Protein AF-A0A829R7H2-F1 (afdb_monomer)

Radius of gyration: 23.7 Å; Cα contacts (8 Å, |Δi|>4): 199; chains: 1; bounding box: 33×30×98 Å

Solvent-accessible surface area (backbone atoms only — not comparable to full-atom values): 9253 Å² total; per-residue (Å²): 131,61,73,62,60,55,54,57,60,55,62,75,55,83,59,96,64,85,76,69,92,69,90,74,70,84,87,62,81,80,56,80,85,68,86,56,96,72,84,56,66,49,78,55,97,95,36,84,45,72,44,71,70,76,71,59,64,90,44,70,48,78,45,49,41,64,50,48,70,68,55,54,30,53,54,50,39,66,48,81,65,88,45,98,52,44,44,40,74,38,64,75,39,84,53,79,26,81,50,56,47,81,42,64,27,30,26,36,35,34,35,58,43,97,87,72,48,72,50,75,44,84,42,70,29,41,38,38,20,39,70,73,78,77,75,74,84,68,80,79,69,94,79,71,132

Organism: NCBI:txid1265827

Nearest PDB structures (foldseek):
  2kpn-assembly1_A  TM=3.576E-01  e=4.662E-03  Bacillus cereus ATCC 14579
  4hmc-assembly1_A  TM=3.482E-01  e=1.877E-02  Moritella marina
  5icu-assembly1_A  TM=4.813E-01  e=2.249E-01  Methylosinus trichosporium OB3b
  6rzz-assembly1_w  TM=5.490E-01  e=1.873E+00  Saccharomyces cerevisiae
  6ri5-assembly1_w  TM=4.646E-01  e=1.154E+00  Saccharomyces cerevisiae

Mean predicted aligned error: 13.23 Å

Structure (mmCIF, N/CA/C/O backbone):
data_AF-A0A829R7H2-F1
#
_entry.id   AF-A0A829R7H2-F1
#
loop_
_atom_site.group_PDB
_atom_site.id
_atom_site.type_symbol
_atom_site.label_atom_id
_atom_site.label_alt_id
_atom_site.label_comp_id
_atom_site.label_asym_id
_atom_site.label_entity_id
_atom_site.label_seq_id
_atom_site.pdbx_PDB_ins_code
_atom_site.Cartn_x
_atom_site.Cartn_y
_atom_site.Cartn_z
_atom_site.occupancy
_atom_site.B_iso_or_equiv
_atom_site.auth_seq_id
_atom_site.auth_comp_id
_atom_site.auth_asym_id
_atom_site.auth_atom_id
_atom_site.pdbx_PDB_model_num
ATOM 1 N N . MET A 1 1 ? -16.176 -13.724 40.685 1.00 43.06 1 MET A N 1
ATOM 2 C CA . MET A 1 1 ? -16.109 -12.292 41.076 1.00 43.06 1 MET A CA 1
ATOM 3 C C . MET A 1 1 ? -14.889 -11.561 40.471 1.00 43.06 1 MET A C 1
ATOM 5 O O . MET A 1 1 ? -14.671 -10.397 40.787 1.00 43.06 1 MET A O 1
ATOM 9 N N . GLU A 1 2 ? -14.128 -12.188 39.558 1.00 43.91 2 GLU A N 1
ATOM 10 C CA . GLU A 1 2 ? -12.890 -11.614 38.992 1.00 43.91 2 GLU A CA 1
ATOM 11 C C . GLU A 1 2 ? -13.073 -10.813 37.692 1.00 43.91 2 GLU A C 1
ATOM 13 O O . GLU A 1 2 ? -12.375 -9.821 37.492 1.00 43.91 2 GLU A O 1
ATOM 18 N N . CYS A 1 3 ? -14.074 -11.126 36.859 1.00 36.38 3 CYS A N 1
ATOM 19 C CA . CYS A 1 3 ? -14.307 -10.396 35.602 1.00 36.38 3 CYS A CA 1
ATOM 20 C C . CYS A 1 3 ? -14.619 -8.901 35.808 1.00 36.38 3 CYS A C 1
ATOM 22 O O . CYS A 1 3 ? -14.252 -8.069 34.980 1.00 36.38 3 CYS A O 1
ATOM 24 N N . ARG A 1 4 ? -15.241 -8.528 36.939 1.00 36.59 4 ARG A N 1
ATOM 25 C CA . ARG A 1 4 ? -15.523 -7.118 37.273 1.00 36.59 4 ARG A CA 1
ATOM 26 C C . ARG A 1 4 ? -14.261 -6.325 37.621 1.00 36.59 4 ARG A C 1
ATOM 28 O O . ARG A 1 4 ? -14.189 -5.147 37.290 1.00 36.59 4 ARG A O 1
ATOM 35 N N . LYS A 1 5 ? -13.253 -6.955 38.239 1.00 40.28 5 LYS A N 1
ATOM 36 C CA . LYS A 1 5 ? -11.996 -6.277 38.602 1.00 40.28 5 LYS A CA 1
ATOM 37 C C . LYS A 1 5 ? -11.130 -5.994 37.374 1.00 40.28 5 LYS A C 1
ATOM 39 O O . LYS A 1 5 ? -10.467 -4.961 37.340 1.00 40.28 5 LYS A O 1
ATOM 44 N N . TRP A 1 6 ? -11.184 -6.855 36.353 1.00 42.09 6 TRP A N 1
ATOM 45 C CA . TRP A 1 6 ? -10.529 -6.589 35.071 1.00 42.09 6 TRP A CA 1
ATOM 46 C C . TRP A 1 6 ? -11.183 -5.401 34.355 1.00 42.09 6 TRP A C 1
ATOM 48 O O . TRP A 1 6 ? -10.481 -4.442 34.055 1.00 42.09 6 TRP A O 1
ATOM 58 N N . PHE A 1 7 ? -12.517 -5.390 34.213 1.00 39.41 7 PHE A N 1
ATOM 59 C CA . PHE A 1 7 ? -13.272 -4.304 33.562 1.00 39.41 7 PHE A CA 1
ATOM 60 C C . PHE A 1 7 ? -13.096 -2.923 34.226 1.00 39.41 7 PHE A C 1
ATOM 62 O O . PHE A 1 7 ? -12.929 -1.918 33.534 1.00 39.41 7 PHE A O 1
ATOM 69 N N . GLU A 1 8 ? -13.070 -2.853 35.559 1.00 42.66 8 GLU A N 1
ATOM 70 C CA . GLU A 1 8 ? -12.830 -1.596 36.291 1.00 42.66 8 GLU A CA 1
ATOM 71 C C . GLU A 1 8 ? -11.386 -1.078 36.118 1.00 42.66 8 GLU A C 1
ATOM 73 O O . GLU A 1 8 ? -11.150 0.132 36.098 1.00 42.66 8 GLU A O 1
ATOM 78 N N . LYS A 1 9 ? -10.411 -1.972 35.890 1.00 40.75 9 LYS A N 1
ATOM 79 C CA . LYS A 1 9 ? -9.027 -1.588 35.567 1.00 40.75 9 LYS A CA 1
ATOM 80 C C . LYS A 1 9 ? -8.920 -0.941 34.177 1.00 40.75 9 LYS A C 1
ATOM 82 O O . LYS A 1 9 ? -8.095 -0.048 33.999 1.00 40.75 9 LYS A O 1
ATOM 87 N N . ILE A 1 10 ? -9.782 -1.325 33.228 1.00 45.97 10 ILE A N 1
ATOM 88 C CA . ILE A 1 10 ? -9.848 -0.746 31.869 1.00 45.97 10 ILE A CA 1
ATOM 89 C C . ILE A 1 10 ? -10.549 0.619 31.870 1.00 45.97 10 ILE A C 1
ATOM 91 O O . ILE A 1 10 ? -10.124 1.520 31.154 1.00 45.97 10 ILE A O 1
ATOM 95 N N . LYS A 1 11 ? -11.562 0.831 32.727 1.00 40.06 11 LYS A N 1
ATOM 96 C CA . LYS A 1 11 ? -12.248 2.135 32.856 1.00 40.06 11 LYS A CA 1
ATOM 97 C C . LYS A 1 11 ? -11.323 3.275 33.295 1.00 40.06 11 LYS A C 1
ATOM 99 O O . LYS A 1 11 ? -11.521 4.416 32.884 1.00 40.06 11 LYS A O 1
ATOM 104 N N . LYS A 1 12 ? -10.285 2.985 34.090 1.00 35.38 12 LYS A N 1
ATOM 105 C CA . LYS A 1 12 ? -9.262 3.979 34.476 1.00 35.38 12 LYS A CA 1
ATOM 106 C C . LYS A 1 12 ? -8.308 4.367 33.337 1.00 35.38 12 LYS A C 1
ATOM 108 O O . LYS A 1 12 ? -7.593 5.354 33.472 1.00 35.38 12 LYS A O 1
ATOM 113 N N . TRP A 1 13 ? -8.330 3.664 32.203 1.00 36.91 13 TRP A N 1
ATOM 114 C CA . TRP A 1 13 ? -7.586 4.017 30.987 1.00 36.91 13 TRP A CA 1
ATOM 115 C C . TRP A 1 13 ? -8.396 4.912 30.042 1.00 36.91 13 TRP A C 1
ATOM 117 O O . TRP A 1 13 ? -8.200 4.881 28.830 1.00 36.91 13 TRP A O 1
ATOM 127 N N . ASN A 1 14 ? -9.263 5.773 30.586 1.00 37.25 14 ASN A N 1
ATOM 128 C CA . ASN A 1 14 ? -9.937 6.839 29.843 1.00 37.25 14 ASN A CA 1
ATOM 129 C C . ASN A 1 14 ? -8.974 7.986 29.455 1.00 37.25 14 ASN A C 1
ATOM 131 O O . ASN A 1 14 ? -9.229 9.166 29.678 1.00 37.25 14 ASN A O 1
ATOM 135 N N . THR A 1 15 ? -7.834 7.627 28.871 1.00 36.25 15 THR A N 1
ATOM 136 C CA . THR A 1 15 ? -7.025 8.503 28.033 1.00 36.25 15 THR A CA 1
ATOM 137 C C . THR A 1 15 ? -7.040 7.899 26.642 1.00 36.25 15 THR A C 1
ATOM 139 O O . THR A 1 15 ? -6.669 6.745 26.451 1.00 36.25 15 THR A O 1
ATOM 142 N N . ARG A 1 16 ? -7.515 8.692 25.679 1.00 39.97 16 ARG A N 1
ATOM 143 C CA . ARG A 1 16 ? -7.567 8.415 24.240 1.00 39.97 16 ARG A CA 1
ATOM 144 C C . ARG A 1 16 ? -6.198 7.943 23.731 1.00 39.97 16 ARG A C 1
ATOM 146 O O . ARG A 1 16 ? -5.413 8.739 23.225 1.00 39.97 16 ARG A O 1
ATOM 153 N N . LYS A 1 17 ? -5.895 6.657 23.867 1.00 31.70 17 LYS A N 1
ATOM 154 C CA . LYS A 1 17 ? -4.715 6.031 23.281 1.00 31.70 17 LYS A CA 1
ATOM 155 C C . LYS A 1 17 ? -5.160 5.357 21.996 1.00 31.70 17 LYS A C 1
ATOM 157 O O . LYS A 1 17 ? -5.956 4.427 22.013 1.00 31.70 17 LYS A O 1
ATOM 162 N N . ILE A 1 18 ? -4.646 5.861 20.878 1.00 35.19 18 ILE A N 1
ATOM 163 C CA . ILE A 1 18 ? -4.536 5.071 19.653 1.00 35.19 18 ILE A CA 1
ATOM 164 C C . ILE A 1 18 ? -3.711 3.848 20.069 1.00 35.19 18 ILE A C 1
ATOM 166 O O . ILE A 1 18 ? -2.550 3.997 20.449 1.00 35.19 18 ILE A O 1
ATOM 170 N N . GLY A 1 19 ? -4.344 2.679 20.147 1.00 34.81 19 GLY A N 1
ATOM 171 C CA . GLY A 1 19 ? -3.655 1.448 20.507 1.00 34.81 19 GLY A CA 1
ATOM 172 C C . GLY A 1 19 ? -2.628 1.127 19.429 1.00 34.81 19 GLY A C 1
ATOM 173 O O . GLY A 1 19 ? -2.995 0.848 18.294 1.00 34.81 19 GLY A O 1
ATOM 174 N N . TYR A 1 20 ? -1.345 1.202 19.770 1.00 34.28 20 TYR A N 1
ATOM 175 C CA . TYR A 1 20 ? -0.286 0.598 18.967 1.00 34.28 20 TYR A CA 1
ATOM 176 C C . TYR A 1 20 ? -0.374 -0.936 19.083 1.00 34.28 20 TYR A C 1
ATOM 178 O O . TYR A 1 20 ? -0.861 -1.438 20.105 1.00 34.28 20 TYR A O 1
ATOM 186 N N . PRO A 1 21 ? 0.071 -1.690 18.058 1.00 40.38 21 PRO A N 1
ATOM 187 C CA . PRO A 1 21 ? -0.097 -3.139 17.995 1.00 40.38 21 PRO A CA 1
ATOM 188 C C . PRO A 1 21 ? 0.543 -3.810 19.210 1.00 40.38 21 PRO A C 1
ATOM 190 O O . PRO A 1 21 ? 1.758 -3.778 19.395 1.00 40.38 21 PRO A O 1
ATOM 193 N N . THR A 1 22 ? -0.289 -4.420 20.051 1.00 39.22 22 THR A N 1
ATOM 194 C CA . THR A 1 22 ? 0.177 -5.255 21.158 1.00 39.22 22 THR A CA 1
ATOM 195 C C . THR A 1 22 ? 0.145 -6.697 20.671 1.00 39.22 22 THR A C 1
ATOM 197 O O . THR A 1 22 ? -0.898 -7.177 20.235 1.00 39.22 22 THR A O 1
ATOM 200 N N . LYS A 1 23 ? 1.291 -7.384 20.700 1.00 36.59 23 LYS A N 1
ATOM 201 C CA . LYS A 1 23 ? 1.393 -8.823 20.421 1.00 36.59 23 LYS A CA 1
ATOM 202 C C . LYS A 1 23 ? 0.472 -9.543 21.417 1.00 36.59 23 LYS A C 1
ATOM 204 O O . LYS A 1 23 ? 0.752 -9.531 22.613 1.00 36.59 23 LYS A O 1
ATOM 209 N N . LEU A 1 24 ? -0.674 -10.047 20.957 1.00 47.62 24 LEU A N 1
ATOM 210 C CA . LEU A 1 24 ? -1.684 -10.614 21.851 1.00 47.62 24 LEU A CA 1
ATOM 211 C C . LEU A 1 24 ? -1.242 -11.984 22.384 1.00 47.62 24 LEU A C 1
ATOM 213 O O . LEU A 1 24 ? -0.643 -12.789 21.672 1.00 47.62 24 LEU A O 1
ATOM 217 N N . SER A 1 25 ? -1.544 -12.193 23.666 1.00 36.97 25 SER A N 1
ATOM 218 C CA . SER A 1 25 ? -1.350 -13.428 24.428 1.00 36.97 25 SER A CA 1
ATOM 219 C C . SER A 1 25 ? -2.007 -14.640 23.736 1.00 36.97 25 SER A C 1
ATOM 221 O O . SER A 1 25 ? -3.096 -14.488 23.176 1.00 36.97 25 SER A O 1
ATOM 223 N N . PRO A 1 26 ? -1.399 -15.843 23.811 1.00 43.44 26 PRO A N 1
ATOM 224 C CA . PRO A 1 26 ? -1.927 -17.079 23.222 1.00 43.44 26 PRO A CA 1
ATOM 225 C C . PRO A 1 26 ? -3.289 -17.562 23.767 1.00 43.44 26 PRO A C 1
ATOM 227 O O . PRO A 1 26 ? -3.813 -18.554 23.269 1.00 43.44 26 PRO A O 1
ATOM 230 N N . GLU A 1 27 ? -3.904 -16.876 24.734 1.00 39.75 27 GLU A N 1
ATOM 231 C CA . GLU A 1 27 ? -5.198 -17.262 25.328 1.00 39.75 27 GLU A CA 1
ATOM 232 C C . GLU A 1 27 ? -6.429 -17.017 24.426 1.00 39.75 27 GLU A C 1
ATOM 234 O O . GLU A 1 27 ? -7.531 -17.459 24.747 1.00 39.75 27 GLU A O 1
ATOM 239 N N . LEU A 1 28 ? -6.274 -16.369 23.265 1.00 43.59 28 LEU A N 1
ATOM 240 C CA . LEU A 1 28 ? -7.345 -16.204 22.272 1.00 43.59 28 LEU A CA 1
ATOM 241 C C . LEU A 1 28 ? -7.145 -17.188 21.109 1.00 43.59 28 LEU A C 1
ATOM 243 O O . LEU A 1 28 ? -6.625 -16.836 20.052 1.00 43.59 28 LEU A O 1
ATOM 247 N N . GLY A 1 29 ? -7.576 -18.437 21.299 1.00 39.84 29 GLY A N 1
ATOM 248 C CA . GLY A 1 29 ? -7.437 -19.561 20.355 1.00 39.84 29 GLY A CA 1
ATOM 249 C C . GLY A 1 29 ? -8.142 -19.436 18.989 1.00 39.84 29 GLY A C 1
ATOM 250 O O . GLY A 1 29 ? -8.284 -20.437 18.298 1.00 39.84 29 GLY A O 1
ATOM 251 N N . TYR A 1 30 ? -8.565 -18.241 18.566 1.00 42.72 30 TYR A N 1
ATOM 252 C CA . TYR A 1 30 ? -9.247 -17.998 17.283 1.00 42.72 30 TYR A CA 1
ATOM 253 C C . TYR A 1 30 ? -8.314 -17.608 16.119 1.00 42.72 30 TYR A C 1
ATOM 255 O O . TYR A 1 30 ? -8.781 -17.435 14.996 1.00 42.72 30 TYR A O 1
ATOM 263 N N . PHE A 1 31 ? -7.000 -17.489 16.344 1.00 41.78 31 PHE A N 1
ATOM 264 C CA . PHE A 1 31 ? -6.048 -17.032 15.314 1.00 41.78 31 PHE A CA 1
ATOM 265 C C . PHE A 1 31 ? -5.276 -18.149 14.596 1.00 41.78 31 PHE A C 1
ATOM 267 O O . PHE A 1 31 ? -4.525 -17.868 13.663 1.00 41.78 31 PHE A O 1
ATOM 274 N N . GLN A 1 32 ? -5.462 -19.418 14.978 1.00 38.16 32 GLN A N 1
ATOM 275 C CA . GLN A 1 32 ? -4.693 -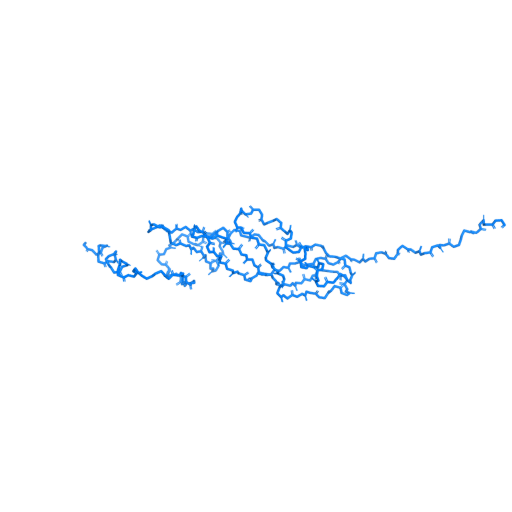20.532 14.400 1.00 38.16 32 GLN A CA 1
ATOM 276 C C . GLN A 1 32 ? -5.069 -20.848 12.938 1.00 38.16 32 GLN A C 1
ATOM 278 O O . GLN A 1 32 ? -4.270 -21.442 12.221 1.00 38.16 32 GLN A O 1
ATOM 283 N N . ASN A 1 33 ? -6.227 -20.378 12.458 1.00 37.69 33 ASN A N 1
ATOM 284 C CA . ASN A 1 33 ? -6.755 -20.735 11.134 1.00 37.69 33 ASN A CA 1
ATOM 285 C C . ASN A 1 33 ? -6.405 -19.755 9.999 1.00 37.69 33 ASN A C 1
ATOM 287 O O . ASN A 1 33 ? -6.845 -19.967 8.873 1.00 37.69 33 ASN A O 1
ATOM 291 N N . LEU A 1 34 ? -5.640 -18.686 10.258 1.00 42.00 34 LEU A N 1
ATOM 292 C CA . LEU A 1 34 ? -5.384 -17.642 9.248 1.00 42.00 34 LEU A CA 1
ATOM 293 C C . LEU A 1 34 ? -3.944 -17.589 8.724 1.00 42.00 34 LEU A C 1
ATOM 295 O O . LEU A 1 34 ? -3.673 -16.827 7.802 1.00 42.00 34 LEU A O 1
ATOM 299 N N . ASN A 1 35 ? -3.004 -18.358 9.287 1.00 45.16 35 ASN A N 1
ATOM 300 C CA . ASN A 1 35 ? -1.569 -18.252 8.963 1.00 45.16 35 ASN A CA 1
ATOM 301 C C . ASN A 1 35 ? -1.016 -16.800 9.065 1.00 45.16 35 ASN A C 1
ATOM 303 O O . ASN A 1 35 ? 0.039 -16.473 8.521 1.00 45.16 35 ASN A O 1
ATOM 307 N N . LEU A 1 36 ? -1.732 -15.913 9.770 1.00 49.22 36 LEU A N 1
ATOM 308 C CA . LEU A 1 36 ? -1.372 -14.516 9.992 1.00 49.22 36 LEU A CA 1
ATOM 309 C C . LEU A 1 36 ? -0.511 -14.438 11.255 1.00 49.22 36 LEU A C 1
ATOM 311 O O . LEU A 1 36 ? -0.993 -14.672 12.360 1.00 49.22 36 LEU A O 1
ATOM 315 N N . LYS A 1 37 ? 0.773 -14.086 11.108 1.00 61.38 37 LYS A N 1
ATOM 316 C CA . LYS A 1 37 ? 1.687 -13.898 12.255 1.00 61.38 37 LYS A CA 1
ATOM 317 C C . LYS A 1 37 ? 1.316 -12.689 13.134 1.00 61.38 37 LYS A C 1
ATOM 319 O O . LYS A 1 37 ? 1.758 -12.627 14.279 1.00 61.38 37 LYS A O 1
ATOM 324 N N . THR A 1 38 ? 0.505 -11.763 12.615 1.00 70.88 38 THR A N 1
ATOM 325 C CA . THR A 1 38 ? 0.045 -10.543 13.296 1.00 70.88 38 THR A CA 1
ATOM 326 C C . THR A 1 38 ? -1.359 -10.183 12.809 1.00 70.88 38 THR A C 1
ATOM 328 O O . THR A 1 38 ? -1.604 -10.213 11.606 1.00 70.88 38 THR A O 1
ATOM 331 N N . VAL A 1 39 ? -2.257 -9.809 13.725 1.00 81.31 39 VAL A N 1
ATOM 332 C CA . VAL A 1 39 ? -3.611 -9.316 13.418 1.00 81.31 39 VAL A CA 1
ATOM 333 C C . VAL A 1 39 ? -3.796 -7.929 14.030 1.00 81.31 39 VAL A C 1
ATOM 335 O O . VAL A 1 39 ? -3.418 -7.697 15.178 1.00 81.31 39 VAL A O 1
ATOM 338 N N . TYR A 1 40 ? -4.384 -7.010 13.266 1.00 83.56 40 TYR A N 1
ATOM 339 C CA . TYR A 1 40 ? -4.615 -5.621 13.659 1.00 83.56 40 TYR A CA 1
ATOM 340 C C . TYR A 1 40 ? -6.094 -5.361 13.953 1.00 83.56 40 TYR A C 1
ATOM 342 O O . TYR A 1 40 ? -6.979 -5.851 13.251 1.00 83.56 40 TYR A O 1
ATOM 350 N N . TYR A 1 41 ? -6.380 -4.575 14.985 1.00 85.69 41 TYR A N 1
ATOM 351 C CA . TYR A 1 41 ? -7.745 -4.270 15.409 1.00 85.69 41 TYR A CA 1
ATOM 352 C C . TYR A 1 41 ? -7.830 -2.870 16.021 1.00 85.69 41 TYR A C 1
ATOM 354 O O . TYR A 1 41 ? -6.823 -2.287 16.425 1.00 85.69 41 TYR A O 1
ATOM 362 N N . GLN A 1 42 ? -9.050 -2.357 16.118 1.00 83.12 42 GLN A N 1
ATOM 363 C CA . GLN A 1 42 ? -9.406 -1.178 16.900 1.00 83.12 42 GLN A CA 1
ATOM 364 C C . GLN A 1 42 ? -10.401 -1.562 18.000 1.00 83.12 42 GLN A C 1
ATOM 366 O O . GLN A 1 42 ? -11.074 -2.591 17.920 1.00 83.12 42 GLN A O 1
ATOM 371 N N . ILE A 1 43 ? -10.472 -0.736 19.044 1.00 84.00 43 ILE A N 1
ATOM 372 C CA . ILE A 1 43 ? -11.476 -0.869 20.101 1.00 84.00 43 ILE A CA 1
ATOM 373 C C . ILE A 1 43 ? -12.488 0.258 19.923 1.00 84.00 43 ILE A C 1
ATOM 375 O O . ILE A 1 43 ? -12.116 1.431 19.998 1.00 84.00 43 ILE A O 1
ATOM 379 N N . VAL A 1 44 ? -13.748 -0.106 19.703 1.00 86.12 44 VAL A N 1
ATOM 380 C CA . VAL A 1 44 ? -14.876 0.816 19.513 1.00 86.12 44 VAL A CA 1
ATOM 381 C C . VAL A 1 44 ? -15.968 0.404 20.488 1.00 86.12 44 VAL A C 1
ATOM 383 O O . VAL A 1 44 ? -16.364 -0.756 20.505 1.00 86.12 44 VAL A O 1
ATOM 386 N N . ASP A 1 45 ? -16.401 1.315 21.360 1.00 86.81 45 ASP A N 1
ATOM 387 C CA . ASP A 1 45 ? -17.462 1.070 22.350 1.00 86.81 45 ASP A CA 1
ATOM 388 C C . ASP A 1 45 ? -17.307 -0.254 23.128 1.00 86.81 45 ASP A C 1
ATOM 390 O O . ASP A 1 45 ? -18.241 -1.042 23.279 1.00 86.81 45 ASP A O 1
ATOM 394 N N . ASN A 1 46 ? -16.089 -0.506 23.625 1.00 81.56 46 ASN A N 1
ATOM 395 C CA . ASN A 1 46 ? -15.682 -1.725 24.344 1.00 81.56 46 ASN A CA 1
ATOM 396 C C . ASN A 1 46 ? -15.767 -3.033 23.531 1.00 81.56 46 ASN A C 1
ATOM 398 O O . ASN A 1 46 ? -15.712 -4.117 24.112 1.00 81.56 46 ASN A O 1
ATOM 402 N N . LYS A 1 47 ? -15.865 -2.951 22.202 1.00 77.62 47 LYS A N 1
ATOM 403 C CA . LYS A 1 47 ? -15.812 -4.087 21.275 1.00 77.62 47 LYS A CA 1
ATOM 404 C C . LYS A 1 47 ? -14.513 -4.070 20.481 1.00 77.62 47 LYS A C 1
ATOM 406 O O . LYS A 1 47 ? -13.955 -3.009 20.211 1.00 77.62 47 LYS A O 1
ATOM 411 N N . ILE A 1 48 ? -14.040 -5.257 20.114 1.00 84.19 48 ILE A N 1
ATOM 412 C CA . ILE A 1 48 ? -12.908 -5.432 19.201 1.00 84.19 48 ILE A CA 1
ATOM 413 C C . ILE A 1 48 ? -13.461 -5.472 17.779 1.00 84.19 48 ILE A C 1
ATOM 415 O O . ILE A 1 48 ? -14.282 -6.329 17.463 1.00 84.19 48 ILE A O 1
ATOM 419 N N . GLU A 1 49 ? -12.974 -4.578 16.926 1.00 85.56 49 GLU A N 1
ATOM 420 C CA . GLU A 1 49 ? -13.238 -4.591 15.490 1.00 85.56 49 GLU A CA 1
ATOM 421 C C . GLU A 1 49 ? -11.927 -4.817 14.739 1.00 85.56 49 GLU A C 1
ATOM 423 O O . GLU A 1 49 ? -10.964 -4.062 14.897 1.00 85.56 49 GLU A O 1
ATOM 428 N N . TYR A 1 50 ? -11.869 -5.870 13.929 1.00 87.12 50 TYR A N 1
ATOM 429 C CA . TYR A 1 50 ? -10.687 -6.173 13.129 1.00 87.12 50 TYR A CA 1
ATOM 430 C C . TYR A 1 50 ? -10.561 -5.207 11.960 1.00 87.12 50 TYR A C 1
ATOM 432 O O . TYR A 1 50 ? -11.542 -4.898 11.285 1.00 87.12 50 TYR A O 1
ATOM 440 N N . LEU A 1 51 ? -9.331 -4.773 11.697 1.00 88.94 51 LEU A N 1
ATOM 441 C CA . LEU A 1 51 ? -9.043 -3.939 10.539 1.00 88.94 51 LEU A CA 1
ATOM 442 C C . LEU A 1 51 ? -9.208 -4.743 9.244 1.00 88.94 51 LEU A C 1
ATOM 444 O O . LEU A 1 51 ? -8.822 -5.917 9.179 1.00 88.94 51 LEU A O 1
ATOM 448 N N . GLN A 1 52 ? -9.746 -4.108 8.202 1.00 93.25 52 GLN A N 1
ATOM 449 C CA . GLN A 1 52 ? -9.880 -4.712 6.874 1.00 93.25 52 GLN A CA 1
ATOM 450 C C . GLN A 1 52 ? -8.512 -5.049 6.270 1.00 93.25 52 GLN A C 1
ATOM 452 O O . GLN A 1 52 ? -8.398 -6.025 5.528 1.00 93.25 52 GLN A O 1
ATOM 457 N N . TYR A 1 53 ? -7.4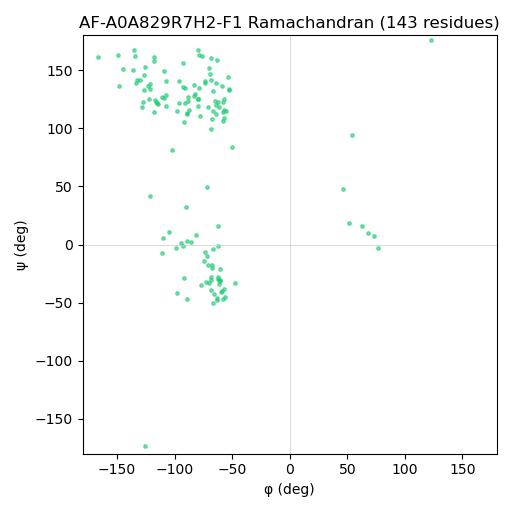67 -4.304 6.645 1.00 88.75 53 TYR A N 1
ATOM 458 C CA . TYR A 1 53 ? -6.070 -4.546 6.293 1.00 88.75 53 TYR A CA 1
ATOM 459 C C . TYR A 1 53 ? -5.624 -6.000 6.497 1.00 88.75 53 TYR A C 1
ATOM 461 O O . TYR A 1 53 ? -4.834 -6.510 5.708 1.00 88.75 53 TYR A O 1
ATOM 469 N N . ASN A 1 54 ? -6.157 -6.708 7.501 1.00 87.31 54 ASN A N 1
ATOM 470 C CA . ASN A 1 54 ? -5.813 -8.118 7.733 1.00 87.31 54 ASN A CA 1
ATOM 471 C C . ASN A 1 54 ? -6.162 -9.035 6.546 1.00 87.31 54 ASN A C 1
ATOM 473 O O . ASN A 1 54 ? -5.600 -10.119 6.427 1.00 87.31 54 ASN A O 1
ATOM 477 N N . ASN A 1 55 ? -7.079 -8.600 5.678 1.00 90.69 55 ASN A N 1
ATOM 478 C CA . ASN A 1 55 ? -7.520 -9.312 4.481 1.00 90.69 55 ASN A CA 1
ATOM 479 C C . ASN A 1 55 ? -6.934 -8.710 3.191 1.00 90.69 55 ASN A C 1
ATOM 481 O O . ASN A 1 55 ? -7.389 -9.041 2.092 1.00 90.69 55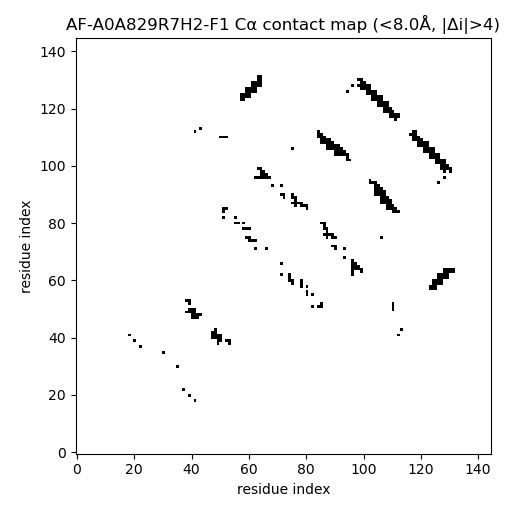 ASN A O 1
ATOM 485 N N . LEU A 1 56 ? -5.955 -7.803 3.304 1.00 91.50 56 LEU A N 1
ATOM 486 C CA . LEU A 1 56 ? -5.309 -7.179 2.158 1.00 91.50 56 LEU A CA 1
ATOM 487 C C . LEU A 1 56 ? -4.571 -8.240 1.339 1.00 91.50 56 LEU A C 1
ATOM 489 O O . LEU A 1 56 ? -3.657 -8.912 1.818 1.00 91.50 56 LEU A O 1
ATOM 493 N N . LYS A 1 57 ? -4.967 -8.375 0.075 1.00 92.75 57 LYS A N 1
ATOM 494 C CA . LYS A 1 57 ? -4.281 -9.244 -0.883 1.00 92.75 57 LYS A CA 1
ATOM 495 C C . LYS A 1 57 ? -2.979 -8.597 -1.354 1.00 92.75 57 LYS A C 1
ATOM 497 O O . LYS A 1 57 ? -2.793 -7.387 -1.239 1.00 92.75 57 LYS A O 1
ATOM 502 N N . ALA A 1 58 ? -2.092 -9.412 -1.922 1.00 92.06 58 ALA A N 1
ATOM 503 C CA . ALA A 1 58 ? -0.856 -8.926 -2.525 1.00 92.06 58 ALA A CA 1
ATOM 504 C C . ALA A 1 58 ? -1.143 -7.817 -3.551 1.00 92.06 58 ALA A C 1
ATOM 506 O O . ALA A 1 58 ? -2.029 -7.948 -4.399 1.00 92.06 58 ALA A O 1
ATOM 507 N N . LEU A 1 59 ? -0.384 -6.727 -3.461 1.00 96.25 59 LEU A N 1
ATOM 508 C CA . LEU A 1 59 ? -0.539 -5.567 -4.328 1.00 96.25 59 LEU A CA 1
ATOM 509 C C . LEU A 1 59 ? 0.383 -5.697 -5.532 1.00 96.25 59 LEU A C 1
ATOM 511 O O . LEU A 1 59 ? 1.562 -6.032 -5.391 1.00 96.25 59 LEU A O 1
ATOM 515 N N . SER A 1 60 ? -0.140 -5.389 -6.716 1.00 97.56 60 SER A N 1
ATOM 516 C CA . SER A 1 60 ? 0.670 -5.368 -7.927 1.00 97.56 60 SER A CA 1
ATOM 517 C C . SER A 1 60 ? 0.251 -4.277 -8.900 1.00 97.56 60 SER A C 1
ATOM 519 O O . SER A 1 60 ? -0.913 -3.884 -8.948 1.00 97.56 60 SER A O 1
ATOM 521 N N . ILE A 1 61 ? 1.221 -3.804 -9.679 1.00 97.75 61 ILE A N 1
ATOM 522 C CA . ILE A 1 61 ? 1.014 -2.890 -10.803 1.00 97.75 61 ILE A CA 1
ATOM 523 C C . ILE A 1 61 ? 1.801 -3.361 -12.021 1.00 97.75 61 ILE A C 1
ATOM 525 O O . ILE A 1 61 ? 2.751 -4.144 -11.923 1.00 97.75 61 ILE A O 1
ATOM 529 N N . THR A 1 62 ? 1.414 -2.837 -13.177 1.00 97.69 62 THR A N 1
ATOM 530 C CA . THR A 1 62 ? 2.198 -2.923 -14.408 1.00 97.69 62 THR A CA 1
ATOM 531 C C . THR A 1 62 ? 2.748 -1.540 -14.718 1.00 97.69 62 THR A C 1
ATOM 533 O O . THR A 1 62 ? 1.969 -0.595 -14.787 1.00 97.69 62 THR A O 1
ATOM 536 N N . ALA A 1 63 ? 4.061 -1.442 -14.898 1.00 96.75 63 ALA A N 1
ATOM 537 C CA . ALA A 1 63 ? 4.757 -0.231 -15.324 1.00 96.75 63 ALA A CA 1
ATOM 538 C C . ALA A 1 63 ? 5.445 -0.484 -16.671 1.00 96.75 63 ALA A C 1
ATOM 540 O O . ALA A 1 63 ? 5.679 -1.636 -17.050 1.00 96.75 63 ALA A O 1
ATOM 541 N N . GLU A 1 64 ? 5.787 0.574 -17.385 1.00 96.12 64 GLU A N 1
ATOM 542 C CA . GLU A 1 64 ? 6.604 0.507 -18.593 1.00 96.12 64 GLU A CA 1
ATOM 543 C C . GLU A 1 64 ? 8.081 0.710 -18.257 1.00 96.12 64 GLU A C 1
ATOM 545 O O . GLU A 1 64 ? 8.457 1.263 -17.217 1.00 96.12 64 GLU A O 1
ATOM 550 N N . GLN A 1 65 ? 8.955 0.197 -19.119 1.00 96.19 65 GLN A N 1
ATOM 551 C CA . GLN A 1 65 ? 10.385 0.415 -18.980 1.00 96.19 65 GLN A CA 1
ATOM 552 C C . GLN A 1 65 ? 10.674 1.918 -19.021 1.00 96.19 65 GLN A C 1
ATOM 554 O O . GLN A 1 65 ? 10.128 2.631 -19.851 1.00 96.19 65 GLN A O 1
ATOM 559 N N . TYR A 1 66 ? 11.544 2.388 -18.131 1.00 95.44 66 TYR A N 1
ATOM 560 C CA . TYR A 1 66 ? 11.867 3.806 -17.943 1.00 95.44 66 TYR A CA 1
ATOM 561 C C . TYR A 1 66 ? 10.733 4.676 -17.376 1.00 95.44 66 TYR A C 1
ATOM 563 O O . TYR A 1 66 ? 10.907 5.893 -17.290 1.00 95.44 66 TYR A O 1
ATOM 571 N N . ASP A 1 67 ? 9.623 4.086 -16.909 1.00 96.06 67 ASP A N 1
ATOM 572 C CA . ASP A 1 67 ? 8.613 4.836 -16.157 1.00 96.06 67 ASP A CA 1
ATOM 573 C C . ASP A 1 67 ? 9.254 5.579 -14.981 1.00 96.06 67 ASP A C 1
ATOM 575 O O . ASP A 1 67 ? 10.039 5.018 -14.206 1.00 96.06 67 ASP A O 1
ATOM 579 N N . SER A 1 68 ? 8.883 6.848 -14.828 1.00 97.00 68 SER A N 1
ATOM 580 C CA . SER A 1 68 ? 9.356 7.677 -13.723 1.00 97.00 68 SER A CA 1
ATOM 581 C C . SER A 1 68 ? 8.785 7.210 -12.382 1.00 97.00 68 SER A C 1
ATOM 583 O O . SER A 1 68 ? 7.730 6.576 -12.305 1.00 97.00 68 SER A O 1
ATOM 585 N N . GLN A 1 69 ? 9.435 7.603 -11.284 1.00 96.94 69 GLN A N 1
ATOM 586 C CA . GLN A 1 69 ? 8.896 7.364 -9.942 1.00 96.94 69 GLN A CA 1
ATOM 587 C C . GLN A 1 69 ? 7.500 7.982 -9.766 1.00 96.94 69 GLN A C 1
ATOM 589 O O . GLN A 1 69 ? 6.624 7.360 -9.170 1.00 96.94 69 GLN A O 1
ATOM 594 N N . THR A 1 70 ? 7.250 9.165 -10.336 1.00 97.56 70 THR A N 1
ATOM 595 C CA . THR A 1 70 ? 5.926 9.805 -10.314 1.00 97.56 70 THR A CA 1
ATOM 596 C C . THR A 1 70 ? 4.867 8.911 -10.951 1.00 97.56 70 THR A C 1
ATOM 598 O O . THR A 1 70 ? 3.835 8.656 -10.330 1.00 97.56 70 THR A O 1
ATOM 601 N N . ARG A 1 71 ? 5.159 8.348 -12.129 1.00 97.06 71 ARG A N 1
ATOM 602 C CA . ARG A 1 71 ? 4.246 7.444 -12.831 1.00 97.06 71 ARG A CA 1
ATOM 603 C C . ARG A 1 71 ? 3.982 6.162 -12.041 1.00 97.06 71 ARG A C 1
ATOM 605 O O . ARG A 1 71 ? 2.830 5.773 -11.858 1.00 97.06 71 ARG A O 1
ATOM 612 N N . VAL A 1 72 ? 5.031 5.543 -11.502 1.00 97.50 72 VAL A N 1
ATOM 613 C CA . VAL A 1 72 ? 4.919 4.355 -10.636 1.00 97.50 72 VAL A CA 1
ATOM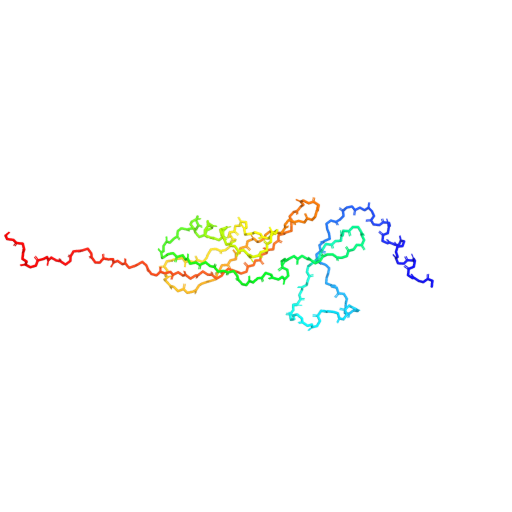 614 C C . VAL A 1 72 ? 4.059 4.649 -9.399 1.00 97.50 72 VAL A C 1
ATOM 616 O O . VAL A 1 72 ? 3.235 3.826 -9.000 1.00 97.50 72 VAL A O 1
ATOM 619 N N . ASN A 1 73 ? 4.197 5.836 -8.807 1.00 97.88 73 ASN A N 1
ATOM 620 C CA . ASN A 1 73 ? 3.408 6.252 -7.651 1.00 97.88 73 ASN A CA 1
ATOM 621 C C . ASN A 1 73 ? 1.926 6.478 -7.984 1.00 97.88 73 ASN A C 1
ATOM 623 O O . ASN A 1 73 ? 1.065 6.118 -7.186 1.00 97.88 73 ASN A O 1
ATOM 627 N N . GLU A 1 74 ? 1.618 7.058 -9.144 1.00 98.19 74 GLU A N 1
ATOM 628 C CA . GLU A 1 74 ? 0.240 7.211 -9.630 1.00 98.19 74 GLU A CA 1
ATOM 629 C C . GLU A 1 74 ? -0.425 5.856 -9.861 1.00 98.19 74 GLU A C 1
ATOM 631 O O . GLU A 1 74 ? -1.527 5.615 -9.369 1.00 98.19 74 GLU A O 1
ATOM 636 N N . LEU A 1 75 ? 0.274 4.945 -10.544 1.00 97.69 75 LEU A N 1
ATOM 637 C CA . LEU A 1 75 ? -0.189 3.576 -10.756 1.00 97.69 75 LEU A CA 1
ATOM 638 C C . LEU A 1 75 ? -0.475 2.878 -9.422 1.00 97.69 75 LEU A C 1
ATOM 640 O O . LEU A 1 75 ? -1.528 2.265 -9.264 1.00 97.69 75 LEU A O 1
ATOM 644 N N . ALA A 1 76 ? 0.424 3.016 -8.442 1.00 97.56 76 ALA A N 1
ATOM 645 C CA . ALA A 1 76 ? 0.251 2.425 -7.120 1.00 97.56 76 ALA A CA 1
ATOM 646 C C . ALA A 1 76 ? -0.934 3.023 -6.343 1.00 97.56 76 ALA A C 1
ATOM 648 O O . ALA A 1 76 ? -1.697 2.282 -5.727 1.00 97.56 76 ALA A O 1
ATOM 649 N N . LYS A 1 77 ? -1.124 4.348 -6.379 1.00 97.75 77 LYS A N 1
ATOM 650 C CA . LYS A 1 77 ? -2.265 5.027 -5.735 1.00 97.75 77 LYS A CA 1
ATOM 651 C C . LYS A 1 77 ? -3.615 4.593 -6.306 1.00 97.75 77 LYS A C 1
ATOM 653 O O . LYS A 1 77 ? -4.601 4.590 -5.575 1.00 97.75 77 LYS A O 1
ATOM 658 N N . ASN A 1 78 ? -3.646 4.214 -7.581 1.00 97.50 78 ASN A N 1
ATOM 659 C CA . ASN A 1 78 ? -4.859 3.799 -8.283 1.00 97.50 78 ASN A CA 1
ATOM 660 C C . ASN A 1 78 ? -5.201 2.310 -8.103 1.00 97.50 78 ASN A C 1
ATOM 662 O O . ASN A 1 78 ? -6.181 1.839 -8.681 1.00 97.50 78 ASN A O 1
ATOM 666 N N . ILE A 1 79 ? -4.427 1.551 -7.317 1.00 96.62 79 ILE A N 1
ATOM 667 C CA . ILE A 1 79 ? -4.753 0.152 -7.023 1.00 96.62 79 ILE A CA 1
ATOM 668 C C . ILE A 1 79 ? -6.086 0.082 -6.271 1.00 96.62 79 ILE A C 1
ATOM 670 O O . ILE A 1 79 ? -6.225 0.613 -5.167 1.00 96.62 79 ILE A O 1
ATOM 674 N N . ASN A 1 80 ? -7.045 -0.653 -6.834 1.00 95.56 80 ASN A N 1
ATOM 675 C CA . ASN A 1 80 ? -8.241 -1.060 -6.111 1.00 95.56 80 ASN A CA 1
ATOM 676 C C . ASN A 1 80 ? -7.900 -2.236 -5.184 1.00 95.56 80 ASN A C 1
ATOM 678 O O . ASN A 1 80 ? -7.633 -3.345 -5.644 1.00 95.56 80 ASN A O 1
ATOM 682 N N . THR A 1 81 ? -7.915 -1.993 -3.875 1.00 94.38 81 THR A N 1
ATOM 683 C CA . THR A 1 81 ? -7.627 -3.004 -2.845 1.00 94.38 81 THR A CA 1
ATOM 684 C C . THR A 1 81 ? -8.779 -3.997 -2.646 1.00 94.38 81 THR A C 1
ATOM 686 O O . THR A 1 81 ? -8.586 -5.032 -2.010 1.00 94.38 81 THR A O 1
ATOM 689 N N . GLY A 1 82 ? -9.976 -3.692 -3.167 1.00 94.56 82 GLY A N 1
ATOM 690 C CA . GLY A 1 82 ? -11.211 -4.434 -2.900 1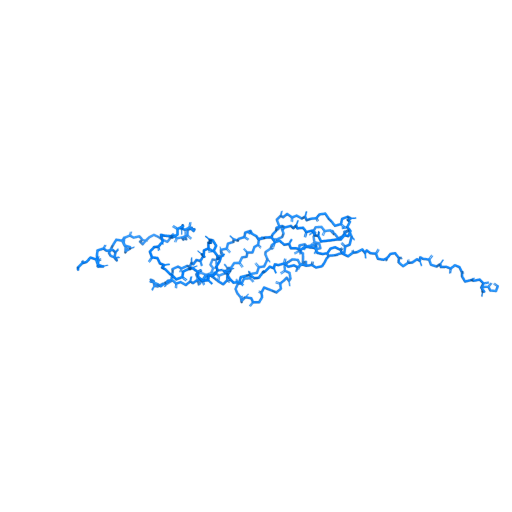.00 94.56 82 GLY A CA 1
ATOM 691 C C . GLY A 1 82 ? -11.780 -4.212 -1.493 1.00 94.56 82 GLY A C 1
ATOM 692 O O . GLY A 1 82 ? -12.724 -4.895 -1.107 1.00 94.56 82 GLY A O 1
ATOM 693 N N . LEU A 1 83 ? -11.210 -3.278 -0.727 1.00 94.88 83 LEU A N 1
ATOM 694 C CA . LEU A 1 83 ? -11.545 -2.988 0.665 1.00 94.88 83 LEU A CA 1
ATOM 695 C C . LEU A 1 83 ? -11.960 -1.517 0.777 1.00 94.88 83 LEU A C 1
ATOM 697 O O . LEU A 1 83 ? -11.220 -0.625 0.367 1.00 94.88 83 LEU A O 1
ATOM 701 N N . SER A 1 84 ? -13.145 -1.252 1.329 1.00 90.56 84 SER A N 1
ATOM 702 C CA . SER A 1 84 ? -13.802 0.063 1.238 1.00 90.56 84 SER A CA 1
ATOM 703 C C . SER A 1 84 ? -13.001 1.195 1.881 1.00 90.56 84 SER A C 1
ATOM 705 O O . SER A 1 84 ? -13.029 2.329 1.407 1.00 90.56 84 SER A O 1
ATOM 707 N N . ASN A 1 85 ? -12.281 0.885 2.961 1.00 91.19 85 ASN A N 1
ATOM 708 C CA . ASN A 1 85 ? -11.612 1.885 3.790 1.00 91.19 85 ASN A CA 1
ATOM 709 C C . ASN A 1 85 ? -10.087 1.827 3.662 1.00 91.19 85 ASN A C 1
ATOM 711 O O . ASN A 1 85 ? -9.404 2.545 4.389 1.00 91.19 85 ASN A O 1
ATOM 715 N N . VAL A 1 86 ? -9.553 0.992 2.762 1.00 95.94 86 VAL A N 1
ATOM 716 C CA . VAL A 1 86 ? -8.114 0.735 2.624 1.00 95.94 86 VAL A CA 1
ATOM 717 C C . VAL A 1 86 ? -7.616 1.237 1.275 1.00 95.94 86 VAL A C 1
ATOM 719 O O . VAL A 1 86 ? -8.056 0.772 0.226 1.00 95.94 86 VAL A O 1
ATOM 722 N N . LYS A 1 87 ? -6.649 2.154 1.291 1.00 97.56 87 LYS A N 1
ATOM 723 C CA . LYS A 1 87 ? -6.100 2.786 0.083 1.00 97.56 87 LYS A CA 1
ATOM 724 C C . LYS A 1 87 ? -4.582 2.873 0.110 1.00 97.56 87 LYS A C 1
ATOM 726 O O . LYS A 1 87 ? -3.976 3.043 1.169 1.00 97.56 87 LYS A O 1
ATOM 731 N N . VAL A 1 88 ? -3.963 2.828 -1.065 1.00 97.50 88 VAL A N 1
ATOM 732 C CA . VAL A 1 88 ? -2.530 3.096 -1.218 1.00 97.50 88 VAL A CA 1
ATOM 733 C C . VAL A 1 88 ? -2.301 4.607 -1.224 1.00 97.50 88 VAL A C 1
ATOM 735 O O . VAL A 1 88 ? -2.896 5.342 -2.007 1.00 97.50 88 VAL A O 1
ATOM 738 N N . LYS A 1 89 ? -1.435 5.095 -0.335 1.00 96.62 89 LYS A N 1
ATOM 739 C CA . LYS A 1 89 ? -1.120 6.524 -0.194 1.00 96.62 89 LYS A CA 1
ATOM 740 C C . LYS A 1 89 ? 0.027 6.957 -1.085 1.00 96.62 89 LYS A C 1
ATOM 742 O O . LYS A 1 89 ? -0.040 8.024 -1.689 1.00 96.62 89 LYS A O 1
ATOM 747 N N . LYS A 1 90 ? 1.108 6.182 -1.089 1.00 95.75 90 LYS A N 1
ATOM 748 C CA . LYS A 1 90 ? 2.321 6.456 -1.861 1.00 95.75 90 LYS A CA 1
ATOM 749 C C . LYS A 1 90 ? 3.226 5.236 -1.912 1.00 95.75 90 LYS A C 1
ATOM 751 O O . LYS A 1 90 ? 3.143 4.366 -1.047 1.00 95.75 90 LYS A O 1
ATOM 756 N N . VAL A 1 91 ? 4.139 5.234 -2.869 1.00 96.75 91 VAL A N 1
ATOM 757 C CA . VAL A 1 91 ? 5.293 4.336 -2.895 1.00 96.75 91 VAL A CA 1
ATOM 758 C C . VAL A 1 91 ? 6.369 4.875 -1.945 1.00 96.75 91 VAL A C 1
ATOM 760 O O . VAL A 1 91 ? 6.633 6.078 -1.895 1.00 96.75 91 VAL A O 1
ATOM 763 N N . LEU A 1 92 ? 6.943 3.978 -1.149 1.00 94.44 92 LEU A N 1
ATOM 764 C CA . LEU A 1 92 ? 8.026 4.232 -0.196 1.00 94.44 92 LEU A CA 1
ATOM 765 C C . LEU A 1 92 ? 9.382 3.849 -0.790 1.00 94.44 92 LEU A C 1
ATOM 767 O O . LEU A 1 92 ? 10.349 4.594 -0.662 1.00 94.44 92 LEU A O 1
ATOM 771 N N . THR A 1 93 ? 9.432 2.712 -1.484 1.00 96.38 93 THR A N 1
ATOM 772 C CA . THR A 1 93 ? 10.638 2.212 -2.148 1.00 96.38 93 THR A CA 1
ATOM 773 C C . THR A 1 93 ? 10.309 1.894 -3.595 1.00 96.38 93 THR A C 1
ATOM 775 O O . THR A 1 93 ? 9.466 1.039 -3.869 1.00 96.38 93 THR A O 1
ATOM 778 N N . TYR A 1 94 ? 10.971 2.594 -4.514 1.00 95.00 94 TYR A N 1
ATOM 779 C CA . TYR A 1 94 ? 10.738 2.465 -5.948 1.00 95.00 94 TYR A CA 1
ATOM 780 C C . TYR A 1 94 ? 11.664 1.403 -6.548 1.00 95.00 94 TYR A C 1
ATOM 782 O O . TYR A 1 94 ? 12.886 1.552 -6.460 1.00 95.00 94 TYR A O 1
ATOM 790 N N . PRO A 1 95 ? 11.126 0.355 -7.192 1.00 90.75 95 PRO A N 1
ATOM 791 C CA . PRO A 1 95 ? 11.951 -0.546 -7.978 1.00 90.75 95 PRO A CA 1
ATOM 792 C C . PRO A 1 95 ? 12.461 0.164 -9.238 1.00 90.75 95 PRO A C 1
ATOM 794 O O . PRO A 1 95 ? 11.765 0.992 -9.823 1.00 90.75 95 PRO A O 1
ATOM 797 N N . SER A 1 96 ? 13.670 -0.182 -9.689 1.00 92.75 96 SER A N 1
ATOM 798 C CA . SER A 1 96 ? 14.219 0.354 -10.942 1.00 92.75 96 SER A CA 1
ATOM 799 C C . SER A 1 96 ? 13.398 -0.115 -12.144 1.00 92.75 96 SER A C 1
ATOM 801 O O . SER A 1 96 ? 13.304 -1.315 -12.388 1.00 92.75 96 SER A O 1
ATOM 803 N N . THR A 1 97 ? 12.876 0.815 -12.939 1.00 95.12 97 THR A N 1
ATOM 804 C CA . THR A 1 97 ? 12.131 0.547 -14.183 1.00 95.12 97 THR A CA 1
ATOM 805 C C . THR A 1 97 ? 13.037 0.461 -15.415 1.00 95.12 97 THR A C 1
ATOM 807 O O . THR A 1 97 ? 12.552 0.249 -16.519 1.00 95.12 97 THR A O 1
ATOM 810 N N . ASN A 1 98 ? 14.362 0.565 -15.262 1.00 94.44 98 ASN A N 1
ATOM 811 C CA . ASN A 1 98 ? 15.306 0.595 -16.392 1.00 94.44 98 ASN A CA 1
ATOM 812 C C . ASN A 1 98 ? 15.395 -0.727 -17.160 1.00 94.44 98 ASN A C 1
ATOM 814 O O . ASN A 1 98 ? 15.867 -0.752 -18.294 1.00 94.44 98 ASN A O 1
ATOM 818 N N . THR A 1 99 ? 14.979 -1.830 -16.542 1.00 94.31 99 THR A N 1
ATOM 819 C CA . THR A 1 99 ? 14.959 -3.157 -17.158 1.00 94.31 99 THR A CA 1
ATOM 820 C C . THR A 1 99 ? 13.600 -3.802 -16.960 1.00 94.31 99 THR A C 1
ATOM 822 O O . THR A 1 99 ? 12.992 -3.667 -15.896 1.00 94.31 99 THR A O 1
ATOM 825 N N . ALA A 1 100 ? 13.133 -4.508 -17.988 1.00 94.94 100 ALA A N 1
ATOM 826 C CA . ALA A 1 100 ? 11.902 -5.282 -17.919 1.00 94.94 100 ALA A CA 1
ATOM 827 C C . ALA A 1 100 ? 12.000 -6.423 -16.888 1.00 94.94 100 ALA A C 1
ATOM 829 O O . ALA A 1 100 ? 13.095 -6.871 -16.537 1.00 94.94 100 ALA A O 1
ATOM 830 N N . GLY A 1 101 ? 10.843 -6.899 -16.428 1.00 95.56 101 GLY A N 1
ATOM 831 C CA . GLY A 1 101 ? 10.715 -8.018 -15.493 1.00 95.56 101 GLY A CA 1
ATOM 832 C C . GLY A 1 101 ? 9.963 -7.670 -14.209 1.00 95.56 101 GLY A C 1
ATOM 833 O O . GLY A 1 101 ? 9.565 -6.526 -13.980 1.00 95.56 101 GLY A O 1
ATOM 834 N N . THR A 1 102 ? 9.759 -8.684 -13.369 1.00 97.44 102 THR A N 1
ATOM 835 C CA . THR A 1 102 ? 9.086 -8.545 -12.072 1.00 97.44 102 THR A CA 1
ATOM 836 C C . THR A 1 102 ? 10.059 -8.044 -11.015 1.00 97.44 102 THR A C 1
ATOM 838 O O . THR A 1 102 ? 11.149 -8.587 -10.837 1.00 97.44 102 THR A O 1
ATOM 841 N N . LYS A 1 103 ? 9.656 -6.994 -10.305 1.00 96.50 103 LYS A N 1
ATOM 842 C CA . LYS A 1 103 ? 10.446 -6.340 -9.262 1.00 96.50 103 LYS A CA 1
ATOM 843 C C . LYS A 1 103 ? 9.581 -6.070 -8.040 1.00 96.50 103 LYS A C 1
ATOM 845 O O . LYS A 1 103 ? 8.354 -6.122 -8.115 1.00 96.50 103 LYS A O 1
ATOM 850 N N . THR A 1 104 ? 10.230 -5.730 -6.935 1.00 95.38 104 THR A N 1
ATOM 851 C CA . THR A 1 104 ? 9.556 -5.443 -5.668 1.00 95.38 104 THR A CA 1
ATOM 852 C C . THR A 1 104 ? 9.891 -4.035 -5.201 1.00 95.38 104 THR A C 1
ATOM 854 O O . THR A 1 104 ? 11.051 -3.626 -5.220 1.00 95.38 104 THR A O 1
ATOM 857 N N . GLY A 1 105 ? 8.864 -3.302 -4.790 1.00 94.69 105 GLY A N 1
ATOM 858 C CA . GLY A 1 105 ? 8.958 -2.066 -4.022 1.00 94.69 105 GLY A CA 1
ATOM 859 C C . GLY A 1 105 ? 8.124 -2.169 -2.751 1.00 94.69 105 GLY A C 1
ATOM 860 O O . GLY A 1 105 ? 7.556 -3.220 -2.472 1.00 94.69 105 GLY A O 1
ATOM 861 N N . ASN A 1 106 ? 7.998 -1.064 -2.022 1.00 94.25 106 ASN A N 1
ATOM 862 C CA . ASN A 1 106 ? 7.133 -0.968 -0.843 1.00 94.25 106 ASN A CA 1
ATOM 863 C C . ASN A 1 106 ? 6.191 0.227 -0.985 1.00 94.25 106 ASN A C 1
ATOM 865 O O . ASN A 1 106 ? 6.572 1.260 -1.539 1.00 94.25 106 ASN A O 1
ATOM 869 N N . VAL A 1 107 ? 4.974 0.106 -0.464 1.00 96.69 107 VAL A N 1
ATOM 870 C CA . VAL A 1 107 ? 3.954 1.160 -0.441 1.00 96.69 107 VAL A CA 1
ATOM 871 C C . VAL A 1 107 ? 3.453 1.412 0.971 1.00 96.69 107 VAL A C 1
ATOM 873 O O . VAL A 1 107 ? 3.430 0.515 1.810 1.00 96.69 107 VAL A O 1
ATOM 876 N N . LEU A 1 108 ? 3.001 2.640 1.208 1.00 95.00 108 LEU A N 1
ATOM 877 C CA . LEU A 1 108 ? 2.239 3.000 2.392 1.00 95.00 108 LEU A CA 1
ATOM 878 C C . LEU A 1 108 ? 0.753 2.779 2.109 1.00 95.00 108 LEU A C 1
ATOM 880 O O . LEU A 1 108 ? 0.160 3.498 1.302 1.00 95.00 108 LEU A O 1
ATOM 884 N N . VAL A 1 109 ? 0.155 1.808 2.783 1.00 95.69 109 VAL A N 1
ATOM 885 C CA . VAL A 1 109 ? -1.284 1.551 2.785 1.00 95.69 109 VAL A CA 1
ATOM 886 C C . VAL A 1 109 ? -1.899 2.219 4.004 1.00 95.69 109 VAL A C 1
ATOM 888 O O . VAL A 1 109 ? -1.310 2.223 5.080 1.00 95.69 109 VAL A O 1
ATOM 891 N N . SER A 1 110 ? -3.080 2.796 3.835 1.00 94.94 110 SER A N 1
ATOM 892 C CA . SER A 1 110 ? -3.805 3.494 4.886 1.00 94.94 110 SER A CA 1
ATOM 893 C C . SER A 1 110 ? -5.212 2.942 5.015 1.00 94.94 110 SER A C 1
ATOM 895 O O . SER A 1 110 ? -5.902 2.806 4.004 1.00 94.94 110 SER A O 1
ATOM 897 N N . GLU A 1 111 ? -5.628 2.661 6.247 1.00 94.00 111 GLU A N 1
ATOM 898 C CA . GLU A 1 111 ? -7.006 2.329 6.596 1.00 94.00 111 GLU A CA 1
ATOM 899 C C . GLU A 1 111 ? -7.631 3.447 7.432 1.00 94.00 111 GLU A C 1
ATOM 901 O O . GLU A 1 111 ? -7.073 3.848 8.458 1.00 94.00 111 GLU A O 1
ATOM 906 N N . THR A 1 112 ? -8.791 3.952 7.009 1.00 94.56 112 THR A N 1
ATOM 907 C CA . THR A 1 112 ? -9.568 4.916 7.799 1.00 94.56 112 THR A CA 1
ATOM 908 C C . THR A 1 112 ? -10.363 4.189 8.887 1.00 94.56 112 THR A C 1
ATOM 910 O O . THR A 1 112 ? -11.211 3.345 8.598 1.00 94.56 112 THR A O 1
ATOM 913 N N . LEU A 1 113 ? -10.081 4.533 10.144 1.00 91.31 113 LEU A N 1
ATOM 914 C CA . LEU A 1 113 ? -10.710 3.993 11.350 1.00 91.31 113 LEU A CA 1
ATOM 915 C C . LEU A 1 113 ? -12.073 4.648 11.620 1.00 91.3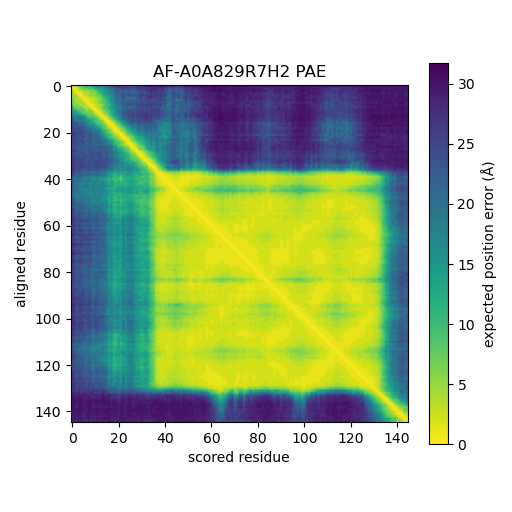1 113 LEU A C 1
ATOM 917 O O . LEU A 1 113 ? -12.376 5.716 11.089 1.00 91.31 113 LEU A O 1
ATOM 921 N N . VAL A 1 114 ? -12.867 4.066 12.529 1.00 90.00 114 VAL A N 1
ATOM 922 C CA . VAL A 1 114 ? -14.215 4.574 12.876 1.00 90.00 114 VAL A CA 1
ATOM 923 C C . VAL A 1 114 ? -14.169 6.002 13.433 1.00 90.00 114 VAL A C 1
ATOM 925 O O . VAL A 1 114 ? -15.075 6.798 13.214 1.00 90.00 114 VAL A O 1
ATOM 928 N N . ASN A 1 115 ? -13.075 6.372 14.102 1.00 85.00 115 ASN A N 1
ATOM 929 C CA . ASN A 1 115 ? -12.861 7.724 14.626 1.00 85.00 115 ASN A CA 1
ATOM 930 C C . ASN A 1 115 ? -12.342 8.737 13.579 1.00 85.00 115 ASN A C 1
ATOM 932 O O . ASN A 1 115 ? -11.912 9.828 13.955 1.00 85.00 115 ASN A O 1
ATOM 936 N N . GLY A 1 116 ? -12.303 8.363 12.296 1.00 88.44 116 GLY A N 1
ATOM 937 C CA . GLY A 1 116 ? -11.814 9.189 11.190 1.00 88.44 116 GLY A CA 1
ATOM 938 C C . GLY A 1 116 ? -10.289 9.303 11.084 1.00 88.44 116 GLY A C 1
ATOM 939 O O . GLY A 1 116 ? -9.794 9.923 10.144 1.00 88.44 116 GLY A O 1
ATOM 940 N N . LYS A 1 117 ? -9.519 8.719 12.012 1.00 89.19 117 LYS A N 1
ATOM 941 C CA . LYS A 1 117 ? -8.051 8.680 11.922 1.00 89.19 117 LYS A CA 1
ATOM 942 C C . LYS A 1 117 ? -7.595 7.596 10.955 1.00 89.19 117 LYS A C 1
ATOM 944 O O . LYS A 1 117 ? -8.334 6.672 10.637 1.00 89.19 117 LYS A O 1
ATOM 949 N N . GLU A 1 118 ? -6.345 7.691 10.524 1.00 89.62 118 GLU A N 1
ATOM 950 C CA . GLU A 1 118 ? -5.740 6.727 9.609 1.00 89.62 118 GLU A CA 1
ATOM 951 C C . GLU A 1 118 ? -4.719 5.848 10.341 1.00 89.62 118 GLU A C 1
ATOM 953 O O . GLU A 1 118 ? -3.817 6.355 11.013 1.00 89.62 118 GLU A O 1
ATOM 958 N N . ALA A 1 119 ? -4.846 4.530 10.191 1.00 88.00 119 ALA A N 1
ATOM 959 C CA . ALA A 1 119 ? -3.786 3.575 10.495 1.00 88.00 119 ALA A CA 1
ATOM 960 C C . ALA A 1 119 ? -2.962 3.342 9.224 1.00 88.00 119 ALA A C 1
ATOM 962 O O . ALA A 1 119 ? -3.536 3.183 8.149 1.00 88.00 119 ALA A O 1
ATOM 963 N N . ASN A 1 120 ? -1.632 3.345 9.328 1.00 91.94 120 ASN A N 1
ATOM 964 C CA . ASN A 1 120 ? -0.750 3.235 8.168 1.00 91.94 120 ASN A CA 1
ATOM 965 C C . ASN A 1 120 ? 0.178 2.025 8.284 1.00 91.94 120 ASN A C 1
ATOM 967 O O . ASN A 1 120 ? 0.750 1.779 9.345 1.00 91.94 120 ASN A O 1
ATOM 971 N N . PHE A 1 121 ? 0.351 1.315 7.173 1.00 89.44 121 PHE A N 1
ATOM 972 C CA . PHE A 1 121 ? 1.104 0.070 7.081 1.00 89.44 121 PHE A CA 1
ATOM 973 C C . PHE A 1 121 ? 2.031 0.102 5.874 1.00 89.44 121 PHE A C 1
ATOM 975 O O . PHE A 1 121 ? 1.647 0.560 4.798 1.00 89.44 121 PHE A O 1
ATOM 982 N N . GLU A 1 122 ? 3.247 -0.401 6.044 1.00 93.12 122 GLU A N 1
ATOM 983 C CA . GLU A 1 122 ? 4.156 -0.648 4.932 1.00 93.12 122 GLU A CA 1
ATOM 984 C C . GLU A 1 122 ? 3.907 -2.051 4.372 1.00 93.12 122 GLU A C 1
ATOM 986 O O . GLU A 1 122 ? 3.893 -3.031 5.117 1.00 93.12 122 GLU A O 1
ATOM 991 N N . VAL A 1 123 ? 3.686 -2.136 3.061 1.00 90.62 123 VAL A N 1
ATOM 992 C CA . VAL A 1 123 ? 3.347 -3.380 2.359 1.00 90.62 123 VAL A CA 1
ATOM 993 C C . VAL A 1 123 ? 4.207 -3.510 1.111 1.00 90.62 123 VAL A C 1
ATOM 995 O O . VAL A 1 123 ? 4.436 -2.526 0.408 1.00 90.62 123 VAL A O 1
ATOM 998 N N . ALA A 1 124 ? 4.650 -4.729 0.809 1.00 93.81 124 ALA A N 1
ATOM 999 C CA . ALA A 1 124 ? 5.344 -5.016 -0.438 1.00 93.81 124 ALA A CA 1
ATOM 1000 C C . ALA A 1 124 ? 4.424 -4.793 -1.654 1.00 93.81 124 ALA A C 1
ATOM 1002 O O . ALA A 1 124 ? 3.253 -5.175 -1.659 1.00 93.81 124 ALA A O 1
ATOM 1003 N N . LEU A 1 125 ? 4.985 -4.202 -2.704 1.00 97.06 125 LEU A N 1
ATOM 1004 C CA . LEU A 1 125 ? 4.360 -3.980 -4.000 1.00 97.06 125 LEU A CA 1
ATOM 1005 C C . LEU A 1 125 ? 5.132 -4.751 -5.068 1.00 97.06 125 LEU A C 1
ATOM 1007 O O . LEU A 1 125 ? 6.322 -4.510 -5.273 1.00 97.06 125 LEU A O 1
ATOM 1011 N N . THR A 1 126 ? 4.445 -5.612 -5.809 1.00 98.06 126 THR A N 1
ATOM 1012 C CA . THR A 1 126 ? 5.003 -6.223 -7.017 1.00 98.06 126 THR A CA 1
ATOM 1013 C C . THR A 1 126 ? 4.833 -5.285 -8.211 1.00 98.06 126 THR A C 1
ATOM 1015 O O . THR A 1 126 ? 3.730 -4.838 -8.516 1.00 98.06 126 THR A O 1
ATOM 1018 N N . VAL A 1 127 ? 5.915 -5.002 -8.927 1.00 97.69 127 VAL A N 1
ATOM 1019 C CA . VAL A 1 127 ? 5.904 -4.161 -10.129 1.00 97.69 127 VAL A CA 1
ATOM 1020 C C . VAL A 1 127 ? 6.365 -4.994 -11.314 1.00 97.69 127 VAL A C 1
ATOM 1022 O O . VAL A 1 127 ? 7.513 -5.430 -11.368 1.00 97.69 127 VAL A O 1
ATOM 1025 N N . ASN A 1 128 ? 5.461 -5.225 -12.261 1.00 97.88 128 ASN A N 1
ATOM 1026 C CA . ASN A 1 128 ? 5.769 -5.912 -13.509 1.00 97.88 128 ASN A CA 1
ATOM 1027 C C . ASN A 1 128 ? 6.147 -4.871 -14.564 1.00 97.88 128 ASN A C 1
ATOM 1029 O O . ASN A 1 128 ? 5.279 -4.153 -15.060 1.00 97.88 128 ASN A O 1
ATOM 1033 N N . VAL A 1 129 ? 7.439 -4.768 -14.882 1.00 97.50 129 VAL A N 1
ATOM 1034 C CA . VAL A 1 129 ? 7.954 -3.801 -15.859 1.00 97.50 129 VAL A CA 1
ATOM 1035 C C . VAL A 1 129 ? 7.897 -4.413 -17.256 1.00 97.50 129 VAL A C 1
ATOM 1037 O O . VAL A 1 129 ? 8.587 -5.397 -17.538 1.00 97.50 129 VAL A O 1
ATOM 1040 N N . LYS A 1 130 ? 7.082 -3.833 -18.139 1.00 96.62 130 LYS A N 1
ATOM 1041 C CA . LYS A 1 130 ? 6.986 -4.217 -19.551 1.00 96.62 130 LYS A CA 1
ATOM 1042 C C . LYS A 1 130 ? 8.086 -3.543 -20.362 1.00 96.62 130 LYS A C 1
ATOM 1044 O O . LYS A 1 130 ? 8.346 -2.357 -20.195 1.00 96.62 130 LYS A O 1
ATOM 1049 N N . LYS A 1 131 ? 8.714 -4.296 -21.266 1.00 93.50 131 LYS A N 1
ATOM 1050 C CA . LYS A 1 131 ? 9.656 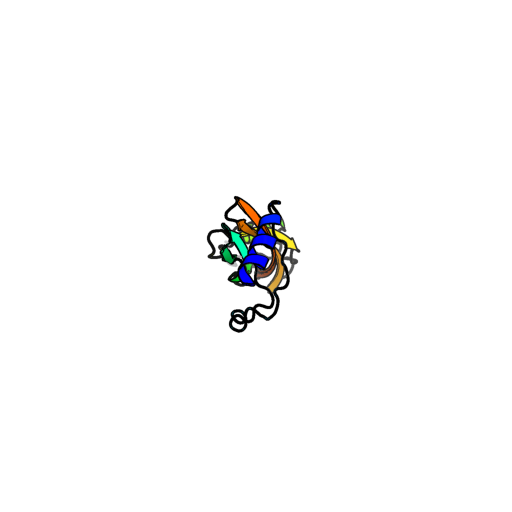-3.736 -22.241 1.00 93.50 131 LYS A CA 1
ATOM 1051 C C . LYS A 1 131 ? 8.888 -2.829 -23.202 1.00 93.50 131 LYS A C 1
ATOM 1053 O O . LYS A 1 131 ? 7.870 -3.260 -23.739 1.00 93.50 131 LYS A O 1
ATOM 1058 N N . ILE A 1 132 ? 9.391 -1.621 -23.442 1.00 84.81 132 ILE A N 1
ATOM 1059 C CA . ILE A 1 132 ? 8.878 -0.795 -24.536 1.00 84.81 132 ILE A CA 1
ATOM 1060 C C . ILE A 1 132 ? 9.350 -1.450 -25.836 1.00 84.81 132 ILE A C 1
ATOM 1062 O O . ILE A 1 132 ? 10.551 -1.628 -26.058 1.00 84.81 132 ILE A O 1
ATOM 1066 N N . GLY A 1 133 ? 8.403 -1.880 -26.669 1.00 71.00 133 GLY A N 1
ATOM 1067 C CA . GLY A 1 133 ? 8.713 -2.271 -28.034 1.00 71.00 133 GLY A CA 1
ATOM 1068 C C . GLY A 1 133 ? 9.152 -1.021 -28.779 1.00 71.00 133 GLY A C 1
ATOM 1069 O O . GLY A 1 133 ? 8.361 -0.099 -28.933 1.00 71.00 133 GLY A O 1
ATOM 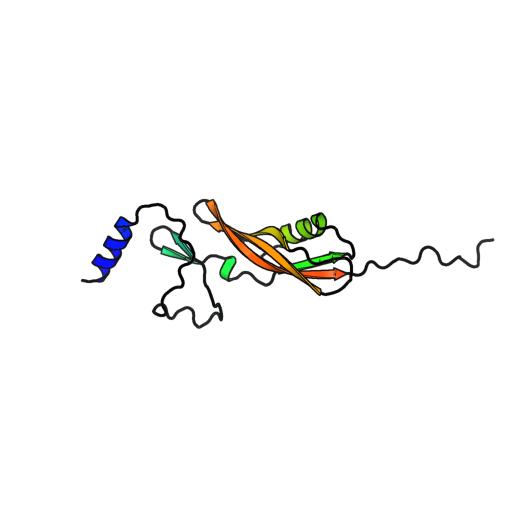1070 N N . ILE A 1 134 ? 10.410 -0.964 -29.212 1.00 58.19 134 ILE A N 1
ATOM 1071 C CA . ILE A 1 134 ? 10.776 -0.025 -30.269 1.00 58.19 134 ILE A CA 1
ATOM 1072 C C . ILE A 1 134 ? 10.062 -0.564 -31.506 1.00 58.19 134 ILE A C 1
ATOM 1074 O O . ILE A 1 134 ? 10.493 -1.562 -32.085 1.00 58.19 134 ILE A O 1
ATOM 1078 N N . GLU A 1 135 ? 8.918 0.018 -31.852 1.00 53.41 135 GLU A N 1
ATOM 1079 C CA . GLU A 1 135 ? 8.402 -0.107 -33.207 1.00 53.41 135 GLU A CA 1
ATOM 1080 C C . GLU A 1 135 ? 9.525 0.388 -34.112 1.00 53.41 135 GLU A C 1
ATOM 1082 O O . GLU A 1 135 ? 9.987 1.522 -33.980 1.00 53.41 135 GLU A O 1
ATOM 1087 N N . ASN A 1 136 ? 10.066 -0.512 -34.927 1.00 48.16 136 ASN A N 1
ATOM 1088 C CA . ASN A 1 136 ? 11.208 -0.222 -35.774 1.00 48.16 136 ASN A CA 1
ATOM 1089 C C . ASN A 1 136 ? 10.831 0.976 -36.671 1.00 48.16 136 ASN A C 1
ATOM 1091 O O . ASN A 1 136 ? 9.882 0.839 -37.450 1.00 48.16 136 ASN A O 1
ATOM 1095 N N . PRO A 1 137 ? 11.488 2.148 -36.575 1.00 53.66 137 PRO A N 1
ATOM 1096 C CA . PRO A 1 137 ? 11.152 3.262 -37.444 1.00 53.66 137 PRO A CA 1
ATOM 1097 C C . PRO A 1 137 ? 11.558 2.888 -38.872 1.00 53.66 137 PRO A C 1
ATOM 1099 O O . PRO A 1 137 ? 12.739 2.825 -39.189 1.00 53.66 137 PRO A O 1
ATOM 1102 N N . LEU A 1 138 ? 10.546 2.621 -39.703 1.00 52.88 138 LEU A N 1
ATOM 1103 C CA . LEU A 1 138 ? 10.604 2.518 -41.162 1.00 52.88 138 LEU A CA 1
ATOM 1104 C C . LEU A 1 138 ? 11.660 1.534 -41.697 1.00 52.88 138 LEU A C 1
ATOM 1106 O O . LEU A 1 138 ? 12.790 1.904 -42.010 1.00 52.88 138 LEU A O 1
ATOM 1110 N N . SER A 1 139 ? 11.255 0.287 -41.953 1.00 48.84 139 SER A N 1
ATOM 1111 C CA . SER A 1 139 ? 11.886 -0.447 -43.055 1.00 48.84 139 SER A CA 1
ATOM 1112 C C . SER A 1 139 ? 11.677 0.383 -44.331 1.00 48.84 139 SER A C 1
ATOM 1114 O O . SER A 1 139 ? 10.522 0.696 -44.635 1.00 48.84 139 SER A O 1
ATOM 1116 N N . PRO A 1 140 ? 12.734 0.790 -45.061 1.00 56.94 140 PRO A N 1
ATOM 1117 C CA . PRO A 1 140 ? 12.554 1.513 -46.310 1.00 56.94 140 PRO A CA 1
ATOM 1118 C C . PRO A 1 140 ? 11.704 0.653 -47.247 1.00 56.94 140 PRO A C 1
ATOM 1120 O O . PRO A 1 140 ? 12.018 -0.514 -47.483 1.00 56.94 140 PRO A O 1
ATOM 1123 N N . ASN A 1 141 ? 10.599 1.220 -47.733 1.00 58.69 141 ASN A N 1
ATOM 1124 C CA . ASN A 1 141 ? 9.792 0.599 -48.771 1.00 58.69 141 ASN A CA 1
ATOM 1125 C C . ASN A 1 141 ? 10.679 0.453 -50.022 1.00 58.69 141 ASN A C 1
ATOM 1127 O O . ASN A 1 141 ? 11.114 1.479 -50.548 1.00 58.69 141 ASN A O 1
ATOM 1131 N N . PRO A 1 142 ? 10.951 -0.767 -50.521 1.00 58.22 142 PRO A N 1
ATOM 1132 C CA . PRO A 1 142 ? 11.755 -0.955 -51.729 1.00 58.22 142 PRO A CA 1
ATOM 1133 C C . PRO A 1 142 ? 11.071 -0.426 -53.003 1.00 58.22 142 PRO A C 1
ATOM 1135 O O . PRO A 1 142 ? 11.689 -0.438 -54.059 1.00 58.22 142 PRO A O 1
ATOM 1138 N N . ASN A 1 143 ? 9.824 0.055 -52.905 1.00 54.81 143 ASN A N 1
ATOM 1139 C CA . ASN A 1 143 ? 9.016 0.543 -54.020 1.00 54.81 143 ASN A CA 1
ATOM 1140 C C . ASN A 1 143 ? 8.576 2.012 -53.856 1.00 54.81 143 ASN A C 1
ATOM 1142 O O . ASN A 1 143 ? 7.418 2.334 -54.130 1.00 54.81 143 ASN A O 1
ATOM 1146 N N . SER A 1 144 ? 9.453 2.908 -53.394 1.00 43.41 144 SER A N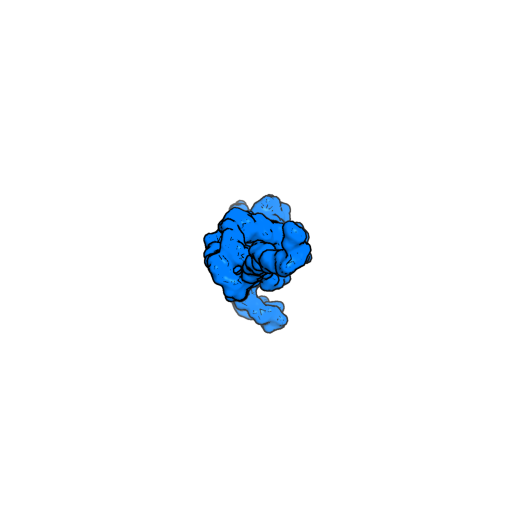 1
ATOM 1147 C CA . SER A 1 144 ? 9.245 4.336 -53.685 1.00 43.41 144 SER A CA 1
ATOM 1148 C C . SER A 1 144 ? 9.731 4.630 -55.114 1.00 43.41 144 SER A C 1
ATOM 1150 O O . SER A 1 144 ? 10.868 4.265 -55.415 1.00 43.41 144 SER A O 1
ATOM 1152 N N . PRO A 1 145 ? 8.882 5.213 -55.984 1.00 58.66 145 PRO A N 1
ATOM 1153 C CA . PRO A 1 145 ? 9.209 5.524 -57.378 1.00 58.66 145 PRO A CA 1
ATOM 1154 C C . PRO A 1 145 ? 10.273 6.616 -57.529 1.00 58.66 145 PRO A C 1
ATOM 1156 O O . PRO A 1 145 ? 10.420 7.444 -56.599 1.00 58.66 145 PRO A O 1
#

Secondary structure (DSSP, 8-state):
--HHHHHHHHHTT-S----------TT-TTSTTS--S---EEEETTEEEE-GGGGPPPEEEEEETT--HHHHHHHHHT---S-TTEEEEEEEEPPP-SS-EEEEEEEEEEEE-TTS-EEEEEEEEEEEEEPP----S-PPPTT--

Sequence (145 aa):
MECRKWFEKIKKWNTRKIGYPTKLSPELGYFQNLNLKTVYYQIVDNKIEYLQYNNLKALSITAEQYDSQTRVNELAKNINTGLSNVKVKKVLTYPSTNTAGTKTGNVLVSETLVNGKEANFEVALTVNVKKIGIENPLSPNPNSP

Foldseek 3Di:
DVVVVVVVVVVVVPDPDPDDFDQDDCPPVPPPPLPDNGWDWDADPNDTGTFPVSVFDAAEFEAEQPDDLVRVFVRQQPDDRVDDFKTWDGWPFDDHSNDFAKDKTKTWMWGQDPVRDIDIDIHIYIYGYDYDDPPPPDPDDPDDD

pLDDT: mean 76.1, std 23.97, range [31.7, 98.19]